Protein AF-A0A2G9RH86-F1 (afdb_monomer)

Solvent-accessible surface area (backbone atoms only — not comparable to full-atom values): 10027 Å² total; per-residue (Å²): 120,82,86,81,89,90,80,60,81,73,50,58,58,54,50,44,52,52,52,38,52,42,30,75,73,43,32,75,41,60,39,88,50,101,84,53,53,22,34,35,23,35,40,70,35,64,66,14,46,51,51,53,33,61,71,44,75,44,91,63,79,72,71,60,33,35,35,37,47,52,77,76,58,46,66,5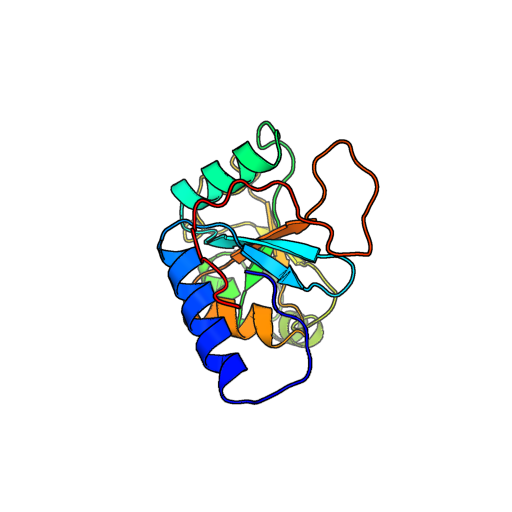5,34,26,56,78,91,65,61,68,67,60,50,59,76,50,38,66,27,97,54,69,49,78,36,43,52,35,91,68,39,41,68,78,56,38,70,88,53,65,65,36,36,42,28,29,59,81,40,70,68,64,23,51,39,15,50,76,60,72,44,43,28,29,41,46,70,58,64,50,91,83,59,83,86,71,96,58,94,69,74,73,88,67,87,69,91,66,94,73,83,81,82,129

Radius of gyration: 16.15 Å; Cα contacts (8 Å, |Δi|>4): 258; chains: 1; bounding box: 37×31×51 Å

Secondary structure (DSSP, 8-state):
----S-S-HHHHHHHHHHHHHHHHTT--EEE--SSS-EEEEETT-HHHHHHHHHHTT--S-SPPEEE-SSGGGHHHHEE--S-HHHHHHHTTTT--EEEEEPTTS-TTSSTT-SEEEEE--S-HHHHHHHHHHTSPEEEEES--TTS---SS----------------

Foldseek 3Di:
DDDDDDDDPVVLVVVLVVVLVCQVVLHKDWDDDPPAIKIKHFQQDPSNLVVVCVQQVHPLQDAWAWEALDPVCCVLWFDDPDDPVVVVVPPQDDDWDKTFTDPSTHCSRSVPDRIHTYHHHPDPSQNVSNVVNVGIMGIDHPDRPDDDGDPDPPDPPPPPPDDDDDDD

Nearest PDB structures (foldseek):
  6f89-assembly2_B  TM=9.133E-01  e=7.927E-12  Pyrococcus abyssi GE5
  3aje-assembly1_A  TM=9.058E-01  e=6.205E-12  Sulfurisphaera tokodaii str. 7
  6f89-assembly1_A  TM=9.097E-01  e=1.144E-11  Pyrococcus abyssi GE5
  1hru-assembly1_B  TM=8.809E-01  e=2.160E-10  Escherichia coli
  4g9i-assembly4_D  TM=8.591E-01  e=8.903E-07  Thermococcus kodakarensis KOD1

Structure (mmCIF, N/CA/C/O backbone):
data_AF-A0A2G9RH86-F1
#
_entry.id   AF-A0A2G9RH86-F1
#
loop_
_atom_site.group_PDB
_atom_site.id
_atom_site.type_symbol
_atom_site.label_atom_id
_atom_site.label_alt_id
_atom_site.label_comp_id
_atom_site.label_asym_id
_atom_site.label_entity_id
_atom_site.label_seq_id
_atom_site.pdbx_PDB_ins_code
_atom_site.Cartn_x
_atom_site.Cartn_y
_atom_site.Cartn_z
_atom_site.occupancy
_atom_site.B_iso_or_equiv
_atom_site.auth_seq_id
_atom_site.auth_comp_id
_atom_site.auth_asym_id
_atom_site.auth_atom_id
_atom_site.pdbx_PDB_model_num
ATOM 1 N N . MET A 1 1 ? -8.787 2.608 17.704 1.00 33.41 1 MET A N 1
ATOM 2 C CA . MET A 1 1 ? -9.754 1.496 17.809 1.00 33.41 1 MET A CA 1
ATOM 3 C C . MET A 1 1 ? -9.016 0.215 17.439 1.00 33.41 1 MET A C 1
ATOM 5 O O . MET A 1 1 ? -8.445 0.184 16.359 1.00 33.41 1 MET A O 1
ATOM 9 N N . ILE A 1 2 ? -8.901 -0.756 18.350 1.00 35.69 2 ILE A N 1
ATOM 10 C CA . ILE A 1 2 ? -8.235 -2.052 18.102 1.00 35.69 2 ILE A CA 1
ATOM 11 C C . ILE A 1 2 ? -9.310 -3.131 18.179 1.00 35.69 2 ILE A C 1
ATOM 13 O O . ILE A 1 2 ? -10.174 -3.072 19.049 1.00 35.69 2 ILE A O 1
ATOM 17 N N . LEU A 1 3 ? -9.281 -4.066 17.235 1.00 39.41 3 LEU A N 1
ATOM 18 C CA . LEU A 1 3 ? -10.368 -4.999 16.963 1.00 39.41 3 LEU A CA 1
ATOM 19 C C . LEU A 1 3 ? -9.800 -6.404 17.090 1.00 39.41 3 LEU A C 1
ATOM 21 O O . LEU A 1 3 ? -8.947 -6.806 16.300 1.00 39.41 3 LEU A O 1
ATOM 25 N N . THR A 1 4 ? -10.219 -7.117 18.127 1.00 33.84 4 THR A N 1
ATOM 26 C CA . THR A 1 4 ? -9.849 -8.512 18.359 1.00 33.84 4 THR A CA 1
ATOM 27 C C . THR A 1 4 ? -10.805 -9.444 17.606 1.00 33.84 4 THR A C 1
ATOM 29 O O . THR A 1 4 ? -11.964 -9.088 17.370 1.00 33.84 4 THR A O 1
ATOM 32 N N . PRO A 1 5 ? -10.345 -10.632 17.178 1.00 41.84 5 PRO A N 1
ATOM 33 C CA . PRO A 1 5 ? -11.170 -11.547 16.408 1.00 41.84 5 PRO A CA 1
ATOM 34 C C . PRO A 1 5 ? -12.099 -12.351 17.328 1.00 41.84 5 PRO A C 1
ATOM 36 O O . PRO A 1 5 ? -11.767 -12.621 18.479 1.00 41.84 5 PRO A O 1
ATOM 39 N N . PHE A 1 6 ? -13.221 -12.798 16.756 1.00 38.66 6 PHE A N 1
ATOM 40 C CA . PHE A 1 6 ? -14.189 -13.752 17.315 1.00 38.66 6 PHE A CA 1
ATOM 41 C C . PHE A 1 6 ? -15.280 -13.214 18.262 1.00 38.66 6 PHE A C 1
ATOM 43 O O . PHE A 1 6 ? -15.419 -13.689 19.383 1.00 38.66 6 PHE A O 1
ATOM 50 N N . SER A 1 7 ? -16.165 -12.328 17.778 1.00 32.91 7 SER A N 1
ATOM 51 C CA . SER A 1 7 ? -17.631 -12.523 17.910 1.00 32.91 7 SER A CA 1
ATOM 52 C C . SER A 1 7 ? -18.466 -11.522 17.082 1.00 32.91 7 SER A C 1
ATOM 54 O O . SER A 1 7 ? -18.256 -10.319 17.134 1.00 32.91 7 SER A O 1
ATOM 56 N N . TYR A 1 8 ? -19.472 -12.061 16.379 1.00 40.62 8 TYR A N 1
ATOM 57 C CA . TYR A 1 8 ? -20.659 -11.406 15.803 1.00 40.62 8 TYR A CA 1
ATOM 58 C C . TYR A 1 8 ? -20.510 -10.539 14.535 1.00 40.62 8 TYR A C 1
ATOM 60 O O . TYR A 1 8 ? -20.075 -9.395 14.535 1.00 40.62 8 TYR A O 1
ATOM 68 N N . VAL A 1 9 ? -21.021 -11.090 13.432 1.00 47.22 9 VAL A N 1
ATOM 69 C CA . VAL A 1 9 ? -21.022 -10.586 12.044 1.00 47.22 9 VAL A CA 1
ATOM 70 C C . VAL A 1 9 ? -21.630 -9.176 11.875 1.00 47.22 9 VAL A C 1
ATOM 72 O O . VAL A 1 9 ? -21.325 -8.494 10.898 1.00 47.22 9 VAL A O 1
ATOM 75 N N . ALA A 1 10 ? -22.431 -8.699 12.836 1.00 51.53 10 ALA A N 1
ATOM 76 C CA . ALA A 1 10 ? -22.921 -7.315 12.877 1.00 51.53 10 ALA A CA 1
ATOM 77 C C . ALA A 1 10 ? -21.796 -6.303 13.173 1.00 51.53 10 ALA A C 1
ATOM 79 O O . ALA A 1 10 ? -21.732 -5.254 12.535 1.00 51.53 10 ALA A O 1
ATOM 80 N N . GLY A 1 11 ? -20.861 -6.665 14.059 1.00 74.38 11 GLY A N 1
ATOM 81 C CA . GLY A 1 11 ? -19.733 -5.816 14.424 1.00 74.38 11 GLY A CA 1
ATOM 82 C C . GLY A 1 11 ? -18.739 -5.660 13.280 1.00 74.38 11 GLY A C 1
ATOM 83 O O . GLY A 1 11 ? -18.282 -4.558 13.027 1.00 74.38 11 GLY A O 1
ATOM 84 N N . TRP A 1 12 ? -18.434 -6.722 12.524 1.00 83.62 12 TRP A N 1
ATOM 85 C CA . TRP A 1 12 ? -17.396 -6.679 11.480 1.00 83.62 12 TRP A CA 1
ATOM 86 C C . TRP A 1 12 ? -17.594 -5.553 10.456 1.00 83.62 12 TRP A C 1
ATOM 88 O O . TRP A 1 12 ? -16.664 -4.809 10.141 1.00 83.62 12 TRP A O 1
ATOM 98 N N . LYS A 1 13 ? -18.822 -5.404 9.949 1.00 85.81 13 LYS A N 1
ATOM 99 C CA . LYS A 1 13 ? -19.144 -4.371 8.960 1.00 85.81 13 LYS A CA 1
ATOM 100 C C . LYS A 1 13 ? -19.109 -2.970 9.574 1.00 85.81 13 LYS A C 1
ATOM 102 O O . LYS A 1 13 ? -18.583 -2.049 8.959 1.00 85.81 13 LYS A O 1
ATOM 107 N N . GLU A 1 14 ? -19.643 -2.813 10.782 1.00 87.38 14 GLU A N 1
ATOM 108 C CA . GLU A 1 14 ? -19.605 -1.552 11.532 1.00 87.38 14 GLU A CA 1
ATOM 109 C C . GLU A 1 14 ? -18.167 -1.113 11.824 1.00 87.38 14 GLU A C 1
ATOM 111 O O . GLU A 1 14 ? -17.795 0.040 11.620 1.00 87.38 14 GLU A O 1
ATOM 116 N N . ILE A 1 15 ? -17.335 -2.070 12.209 1.00 87.69 15 ILE A N 1
ATOM 117 C CA . ILE A 1 15 ? -15.916 -1.919 12.472 1.00 87.69 15 ILE A CA 1
ATOM 118 C C . ILE A 1 15 ? -15.161 -1.463 11.214 1.00 87.69 15 ILE A C 1
ATOM 120 O O . ILE A 1 15 ? -14.363 -0.524 11.280 1.00 87.69 15 ILE A O 1
ATOM 124 N N . LEU A 1 16 ? -15.409 -2.104 10.068 1.00 90.69 16 LEU A N 1
ATOM 125 C CA . LEU A 1 16 ? -14.809 -1.712 8.792 1.00 90.69 16 LEU A CA 1
ATOM 126 C C . LEU A 1 16 ? -15.231 -0.303 8.387 1.00 90.69 16 LEU A C 1
ATOM 128 O O . LEU A 1 16 ? -14.376 0.509 8.052 1.00 90.69 16 LEU A O 1
ATOM 132 N N . ASN A 1 17 ? -16.525 0.004 8.477 1.00 90.06 17 ASN A N 1
ATOM 133 C CA . ASN A 1 17 ? -17.055 1.322 8.137 1.00 90.06 17 ASN A CA 1
ATOM 134 C C . ASN A 1 17 ? -16.495 2.416 9.051 1.00 90.06 17 ASN A C 1
ATOM 136 O O . ASN A 1 17 ? -16.117 3.483 8.577 1.00 90.06 17 ASN A O 1
ATOM 140 N N . THR A 1 18 ? -16.392 2.142 10.351 1.00 90.38 18 THR A N 1
ATOM 141 C CA . THR A 1 18 ? -15.817 3.078 11.324 1.00 90.38 18 THR A CA 1
ATOM 142 C C . THR A 1 18 ? -14.332 3.297 11.048 1.00 90.38 18 THR A C 1
ATOM 144 O O . THR A 1 18 ? -13.861 4.432 11.030 1.00 90.38 18 THR A O 1
ATOM 147 N N . SER A 1 19 ? -13.593 2.220 10.765 1.00 91.94 19 SER A N 1
ATOM 148 C CA . SER A 1 19 ? -12.170 2.284 10.410 1.00 91.94 19 SER A CA 1
ATOM 149 C C . SER A 1 19 ? -11.947 3.061 9.111 1.00 91.94 19 SER A C 1
ATOM 151 O O . SER A 1 19 ? -11.066 3.915 9.057 1.00 91.94 19 SER A O 1
ATOM 153 N N . ALA A 1 20 ? -12.771 2.817 8.089 1.00 93.25 20 ALA A N 1
ATOM 154 C CA . ALA A 1 20 ? -12.741 3.544 6.825 1.00 93.25 20 ALA A CA 1
ATOM 155 C C . ALA A 1 20 ? -13.060 5.031 7.025 1.00 93.25 20 ALA A C 1
ATOM 157 O O . ALA A 1 20 ? -12.341 5.880 6.509 1.00 93.25 20 ALA A O 1
ATOM 158 N N . GLY A 1 21 ? -14.069 5.358 7.839 1.00 91.38 21 GLY A N 1
ATOM 159 C CA . GLY A 1 21 ? -14.405 6.741 8.180 1.00 91.38 21 GLY A CA 1
ATOM 160 C C . GLY A 1 21 ? -13.252 7.475 8.872 1.00 91.38 21 GLY A C 1
ATOM 161 O O . GLY A 1 21 ? -12.928 8.599 8.496 1.00 91.38 21 GLY A O 1
ATOM 162 N N . LEU A 1 22 ? -12.573 6.826 9.825 1.00 91.12 22 LEU A N 1
ATOM 163 C CA . LEU A 1 22 ? -11.381 7.386 10.476 1.00 91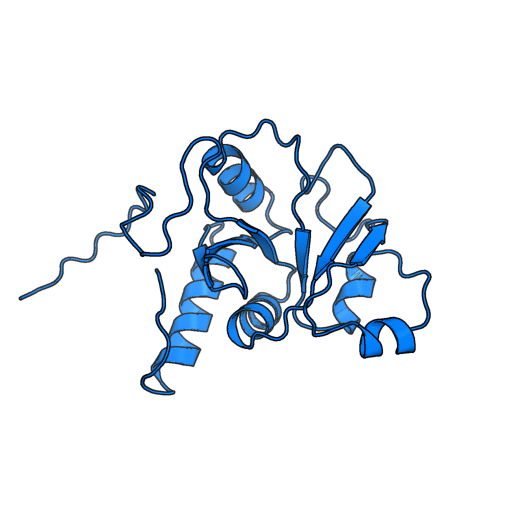.12 22 LEU A CA 1
ATOM 164 C C . LEU A 1 22 ? -10.238 7.619 9.480 1.00 91.12 22 LEU A C 1
ATOM 166 O O . LEU A 1 22 ? -9.589 8.661 9.521 1.00 91.12 22 LEU A O 1
ATOM 170 N N . LEU A 1 23 ? -10.003 6.668 8.574 1.00 91.88 23 LEU A N 1
ATOM 171 C CA . LEU A 1 23 ? -9.000 6.788 7.516 1.00 91.88 23 LEU A CA 1
ATOM 172 C C . LEU A 1 23 ? -9.309 7.951 6.561 1.00 91.88 23 LEU A C 1
ATOM 174 O O . LEU A 1 23 ? -8.431 8.764 6.280 1.00 91.88 23 LEU A O 1
ATOM 178 N N . GLN A 1 24 ? -10.562 8.076 6.118 1.00 91.62 24 GLN A N 1
ATOM 179 C CA . GLN A 1 24 ? -11.030 9.151 5.235 1.00 91.62 24 GLN A CA 1
ATOM 180 C C . GLN A 1 24 ? -10.931 10.540 5.878 1.00 91.62 24 GLN A C 1
ATOM 182 O O . GLN A 1 24 ? -10.714 11.528 5.182 1.00 91.62 24 GLN A O 1
ATOM 187 N N . GLN A 1 25 ? -11.018 10.624 7.206 1.00 90.19 25 GLN A N 1
ATOM 188 C CA . GLN A 1 25 ? -10.797 11.859 7.965 1.00 90.19 25 GLN A CA 1
ATOM 189 C C . GLN A 1 25 ? -9.308 12.204 8.160 1.00 90.19 25 GLN A C 1
ATOM 191 O O . GLN A 1 25 ? -8.979 13.163 8.857 1.00 90.19 25 GLN A O 1
ATOM 196 N N . GLY A 1 26 ? -8.388 11.444 7.560 1.00 87.19 26 GLY A N 1
ATOM 197 C CA . GLY A 1 26 ? -6.945 11.651 7.696 1.00 87.19 26 GLY A CA 1
ATOM 198 C C . GLY A 1 26 ? -6.320 10.959 8.914 1.00 87.19 26 GLY A C 1
ATOM 199 O O . GLY A 1 26 ? -5.182 11.257 9.295 1.00 87.19 26 GLY A O 1
ATOM 200 N N . GLY A 1 27 ? -7.078 10.075 9.565 1.00 88.19 27 GLY A N 1
ATOM 201 C CA . GLY A 1 27 ? -6.658 9.340 10.746 1.00 88.19 27 GLY A CA 1
ATOM 202 C C . GLY A 1 27 ? -5.670 8.213 10.445 1.00 88.19 27 GLY A C 1
ATOM 203 O O . GLY A 1 27 ? -5.481 7.774 9.310 1.00 88.19 27 GLY A O 1
ATOM 204 N N . VAL A 1 28 ? -5.051 7.717 11.513 1.00 87.88 28 VAL A N 1
ATOM 205 C CA . VAL A 1 28 ? -4.171 6.545 11.495 1.00 87.88 28 VAL A CA 1
ATOM 206 C C . VAL A 1 28 ? -4.789 5.490 12.398 1.00 87.88 28 VAL A C 1
ATOM 208 O O . VAL A 1 28 ? -5.148 5.780 13.541 1.00 87.88 28 VAL A O 1
ATOM 211 N N . ILE A 1 29 ? -4.906 4.264 11.900 1.00 87.81 29 ILE A N 1
ATOM 212 C CA . ILE A 1 29 ? -5.481 3.147 12.654 1.00 87.81 29 ILE A CA 1
ATOM 213 C C . ILE A 1 29 ? -4.433 2.062 12.894 1.00 87.81 29 ILE A C 1
ATOM 215 O O . ILE A 1 29 ? -3.498 1.897 12.111 1.00 87.81 29 ILE A O 1
ATOM 219 N N . GLY A 1 30 ? -4.598 1.301 13.975 1.00 86.25 30 GLY A N 1
ATOM 220 C CA . GLY A 1 30 ? -3.868 0.052 14.172 1.00 86.25 30 GLY A CA 1
ATOM 221 C C . GLY A 1 30 ? -4.567 -1.077 13.421 1.00 86.25 30 GLY A C 1
ATOM 222 O O . GLY A 1 30 ? -5.788 -1.194 13.505 1.00 86.25 30 GLY A O 1
ATOM 223 N N . VAL A 1 31 ? -3.810 -1.903 12.704 1.00 81.75 31 VAL A N 1
ATOM 224 C CA . VAL A 1 31 ? -4.345 -3.048 11.955 1.00 81.75 31 VAL A CA 1
ATOM 225 C C . VAL A 1 31 ? -3.625 -4.337 12.347 1.00 81.75 31 VAL A C 1
ATOM 227 O O . VAL A 1 31 ? -2.406 -4.313 12.552 1.00 81.75 31 VAL A O 1
ATOM 230 N N . PRO A 1 32 ? -4.343 -5.467 12.456 1.00 72.69 32 PRO A N 1
ATOM 231 C CA . PRO A 1 32 ? -3.692 -6.762 12.590 1.00 72.69 32 PRO A CA 1
ATOM 232 C C .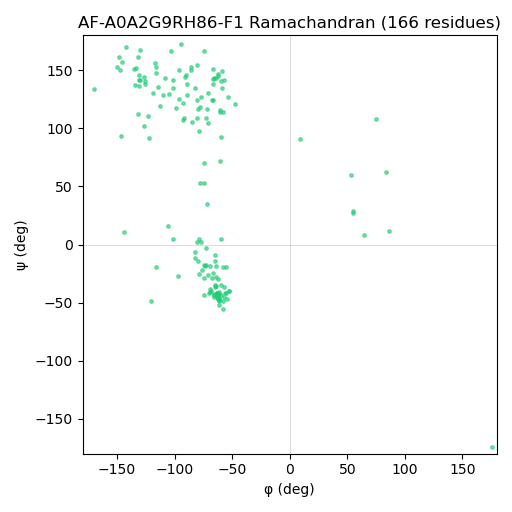 PRO A 1 32 ? -2.937 -7.081 11.292 1.00 72.69 32 PRO A C 1
ATOM 234 O O . PRO A 1 32 ? -3.452 -6.843 10.200 1.00 72.69 32 PRO A O 1
ATOM 237 N N . THR A 1 33 ? -1.721 -7.615 11.400 1.00 65.38 33 THR A N 1
ATOM 238 C CA . THR A 1 33 ? -1.011 -8.217 10.260 1.00 65.38 33 THR A CA 1
ATOM 239 C C . THR A 1 33 ? -0.491 -9.596 10.647 1.00 65.38 33 THR A C 1
ATOM 241 O O . THR A 1 33 ? -0.470 -9.932 11.829 1.00 65.38 33 THR A O 1
ATOM 244 N N . ASP A 1 34 ? -0.057 -10.376 9.657 1.00 61.00 34 ASP A N 1
ATOM 245 C CA . ASP A 1 34 ? 0.372 -11.772 9.821 1.00 61.00 34 ASP A CA 1
ATOM 246 C C . ASP A 1 34 ? 1.524 -11.969 10.830 1.00 61.00 34 ASP A C 1
ATOM 248 O O . ASP A 1 34 ? 1.744 -13.085 11.292 1.00 61.00 34 ASP A O 1
ATOM 252 N N . THR A 1 35 ? 2.283 -10.915 11.165 1.00 56.88 35 THR A N 1
ATOM 253 C CA . THR A 1 35 ? 3.466 -11.009 12.042 1.00 56.88 35 THR A CA 1
ATOM 254 C C . THR A 1 35 ? 3.374 -10.151 13.300 1.00 56.88 35 THR A C 1
ATOM 256 O O . THR A 1 35 ? 3.646 -10.635 14.394 1.00 56.88 35 THR A O 1
ATOM 259 N N . ILE A 1 36 ? 3.004 -8.879 13.166 1.00 68.50 36 ILE A N 1
ATOM 260 C CA . ILE A 1 36 ? 2.872 -7.917 14.269 1.00 68.50 36 ILE A CA 1
ATOM 261 C C . ILE A 1 36 ? 1.772 -6.912 13.950 1.00 68.50 36 ILE A C 1
ATOM 263 O O . ILE A 1 36 ? 1.416 -6.716 12.790 1.00 68.50 36 ILE A O 1
ATOM 267 N N . TYR A 1 37 ? 1.245 -6.216 14.954 1.00 70.50 37 TYR A N 1
ATOM 268 C CA . TYR A 1 37 ? 0.354 -5.096 14.666 1.00 70.50 37 TYR A CA 1
ATOM 269 C C . TYR A 1 37 ? 1.075 -4.049 13.811 1.00 70.50 37 TYR A C 1
ATOM 271 O O . TYR A 1 37 ? 2.233 -3.690 14.049 1.00 70.50 37 TYR A O 1
ATOM 279 N N . GLY A 1 38 ? 0.376 -3.582 12.785 1.00 80.44 38 GLY A N 1
ATOM 280 C CA . GLY A 1 38 ? 0.783 -2.471 11.945 1.00 80.44 38 GLY A CA 1
ATOM 281 C C . GLY A 1 38 ? 0.004 -1.213 12.299 1.00 80.44 38 GLY A C 1
ATOM 282 O O . GLY A 1 38 ? -1.024 -1.265 12.972 1.00 80.44 38 GLY A O 1
ATOM 283 N N . ILE A 1 39 ? 0.479 -0.079 11.805 1.00 87.06 39 ILE A N 1
ATOM 284 C CA . ILE A 1 39 ? -0.346 1.113 11.639 1.00 87.06 39 ILE A CA 1
ATOM 285 C C . ILE A 1 39 ? -0.594 1.334 10.151 1.00 87.06 39 ILE A C 1
ATOM 287 O O . ILE A 1 39 ? 0.292 1.082 9.327 1.00 87.06 39 ILE A O 1
ATOM 291 N N . ALA A 1 40 ? -1.797 1.795 9.828 1.00 90.69 40 ALA A N 1
ATOM 292 C CA . ALA A 1 40 ? -2.229 2.065 8.470 1.00 90.69 40 ALA A CA 1
ATOM 293 C C . ALA A 1 40 ? -2.874 3.448 8.354 1.00 90.69 40 ALA A C 1
ATOM 295 O O . ALA A 1 40 ? -3.551 3.913 9.276 1.00 90.69 40 ALA A O 1
ATOM 296 N N . CYS A 1 41 ? -2.668 4.087 7.208 1.00 93.31 41 CYS A N 1
ATOM 297 C CA . CYS A 1 41 ? -3.350 5.314 6.809 1.00 93.31 41 CYS A CA 1
ATOM 298 C C . CYS A 1 41 ? -3.648 5.289 5.300 1.00 93.31 41 CYS A C 1
ATOM 300 O O . CYS A 1 41 ? -3.136 4.421 4.591 1.00 93.31 41 CYS A O 1
ATOM 302 N N . LEU A 1 42 ? -4.449 6.228 4.786 1.00 95.50 42 LEU A N 1
ATOM 303 C CA . LEU A 1 42 ? -4.637 6.354 3.335 1.00 95.50 42 LEU A CA 1
ATOM 304 C C . LEU A 1 42 ? -3.334 6.817 2.683 1.00 95.50 42 LEU A C 1
ATOM 306 O O . LEU A 1 42 ? -2.796 7.861 3.052 1.00 95.50 42 LEU A O 1
ATOM 310 N N . ALA A 1 43 ? -2.835 6.057 1.708 1.00 95.19 43 ALA A N 1
ATOM 311 C CA . ALA A 1 43 ? -1.599 6.392 1.003 1.00 95.19 43 ALA A CA 1
ATOM 312 C C . ALA A 1 43 ? -1.767 7.609 0.081 1.00 95.19 43 ALA A C 1
ATOM 314 O O . ALA A 1 43 ? -0.805 8.334 -0.164 1.00 95.19 43 ALA A O 1
ATOM 315 N N . GLN A 1 44 ? -2.987 7.865 -0.398 1.00 95.62 44 GLN A N 1
ATOM 316 C CA . GLN A 1 44 ? -3.276 9.013 -1.258 1.00 95.62 44 GLN A CA 1
ATOM 317 C C . GLN A 1 44 ? -3.440 10.325 -0.479 1.00 95.62 44 GLN A C 1
ATOM 319 O O . GLN A 1 44 ? -3.350 11.400 -1.064 1.00 95.62 44 GLN A O 1
ATOM 324 N N . SER A 1 45 ? -3.599 10.272 0.846 1.00 94.12 45 SER A N 1
ATOM 325 C CA . SER A 1 45 ? -3.799 11.453 1.688 1.00 94.12 45 SER A CA 1
ATOM 326 C C . SER A 1 45 ? -2.473 11.987 2.234 1.00 94.12 45 SER A C 1
ATOM 328 O O . SER A 1 45 ? -1.901 11.426 3.168 1.00 94.12 45 SER A O 1
ATOM 330 N N . SER A 1 46 ? -2.015 13.125 1.710 1.00 91.56 46 SER A N 1
ATOM 331 C CA . SER A 1 46 ? -0.827 13.844 2.203 1.00 91.56 46 SER A CA 1
ATOM 332 C C . SER A 1 46 ? -0.885 14.134 3.710 1.00 91.56 46 SER A C 1
ATOM 334 O O . SER A 1 46 ? 0.089 13.936 4.438 1.00 91.56 46 SER A O 1
ATOM 336 N N . GLN A 1 47 ? -2.065 14.510 4.218 1.00 90.88 47 GLN A N 1
ATOM 337 C CA . GLN A 1 47 ? -2.275 14.729 5.652 1.00 90.88 47 GLN A CA 1
ATOM 338 C C . GLN A 1 47 ? -2.040 13.449 6.466 1.00 90.88 47 GLN A C 1
ATOM 340 O O . GLN A 1 47 ? -1.343 13.471 7.481 1.00 90.88 47 GLN A O 1
ATOM 345 N N . SER A 1 48 ? -2.593 12.324 6.007 1.00 88.94 48 SER A N 1
ATOM 346 C CA . SER A 1 48 ? -2.425 11.017 6.652 1.00 88.94 48 SER A CA 1
ATOM 347 C C . SER A 1 48 ? -0.965 10.565 6.652 1.00 88.94 48 SER A C 1
ATOM 349 O O . SER A 1 48 ? -0.453 10.068 7.657 1.00 88.94 48 SER A O 1
ATOM 351 N N . MET A 1 49 ? -0.279 10.789 5.532 1.00 88.38 49 MET A N 1
ATOM 352 C CA . MET A 1 49 ? 1.135 10.477 5.367 1.00 88.38 49 MET A CA 1
ATOM 353 C C . MET A 1 49 ? 2.008 11.283 6.328 1.00 88.38 49 MET A C 1
ATOM 355 O O . MET A 1 49 ? 2.849 10.708 7.023 1.00 88.38 49 MET A O 1
ATOM 359 N N . SER A 1 50 ? 1.757 12.590 6.438 1.00 86.38 50 SER A N 1
ATOM 360 C CA . SER A 1 50 ? 2.419 13.452 7.422 1.00 86.38 50 SER A CA 1
ATOM 361 C C . SER A 1 50 ? 2.197 12.938 8.847 1.00 86.38 50 SER A C 1
ATOM 363 O O . SER A 1 50 ? 3.156 12.782 9.605 1.00 86.38 50 SER A O 1
ATOM 365 N N . ASN A 1 51 ? 0.960 12.560 9.192 1.00 84.94 51 ASN A N 1
ATOM 366 C CA . ASN A 1 51 ? 0.633 11.984 10.498 1.00 84.94 51 ASN A CA 1
ATOM 367 C C . ASN A 1 51 ? 1.449 10.708 10.780 1.00 84.94 51 ASN A C 1
ATOM 369 O O . ASN A 1 51 ? 2.070 10.611 11.838 1.00 84.94 51 ASN A O 1
ATOM 373 N N . ILE A 1 52 ? 1.520 9.752 9.843 1.00 83.88 52 ILE A N 1
ATOM 374 C CA . ILE A 1 52 ? 2.329 8.532 10.016 1.00 83.88 52 ILE A CA 1
ATOM 375 C C . ILE A 1 52 ? 3.826 8.841 10.160 1.00 83.88 52 ILE A C 1
ATOM 377 O O . ILE A 1 52 ? 4.486 8.250 11.023 1.00 83.88 52 ILE A O 1
ATOM 381 N N . TYR A 1 53 ? 4.384 9.737 9.340 1.00 83.44 53 TYR A N 1
ATOM 382 C CA . TYR A 1 53 ? 5.811 10.065 9.404 1.00 83.44 53 TYR A CA 1
ATOM 383 C C . TYR A 1 53 ? 6.179 10.753 10.724 1.00 83.44 53 TYR A C 1
ATOM 385 O O . TYR A 1 53 ? 7.162 10.355 11.360 1.00 83.44 53 TYR A O 1
ATOM 393 N N . ASN A 1 54 ? 5.338 11.686 11.183 1.00 82.12 54 ASN A N 1
ATOM 394 C CA . ASN A 1 54 ? 5.479 12.355 12.476 1.00 82.12 54 ASN A CA 1
ATOM 395 C C . ASN A 1 54 ? 5.388 11.354 13.635 1.00 82.12 54 ASN A C 1
ATOM 397 O O . ASN A 1 54 ? 6.260 11.335 14.503 1.00 82.12 54 ASN A O 1
ATOM 401 N N . LEU A 1 55 ? 4.388 10.462 13.617 1.00 76.38 55 LEU A N 1
ATOM 402 C CA . LEU A 1 55 ? 4.209 9.421 14.638 1.00 76.38 55 LEU A CA 1
ATOM 403 C C . LEU A 1 55 ? 5.408 8.476 14.740 1.00 76.38 55 LEU A C 1
ATOM 405 O O . LEU A 1 55 ? 5.737 7.997 15.824 1.00 76.38 55 LEU A O 1
ATOM 409 N N . LYS A 1 56 ? 6.071 8.182 13.618 1.00 70.81 56 LYS A N 1
ATOM 410 C CA . LYS A 1 56 ? 7.242 7.301 13.603 1.00 70.81 56 LYS A CA 1
ATOM 411 C C . LYS A 1 56 ? 8.545 7.990 13.987 1.00 70.81 56 LYS A C 1
ATOM 413 O O . LYS A 1 56 ? 9.552 7.287 14.092 1.00 70.81 56 LYS A O 1
ATOM 418 N N . GLY A 1 57 ? 8.550 9.313 14.171 1.00 64.12 57 GLY A N 1
ATOM 419 C CA . GLY A 1 57 ? 9.774 10.083 14.400 1.00 64.12 57 GLY A CA 1
ATOM 420 C C . GLY A 1 57 ? 10.814 9.852 13.298 1.00 64.12 57 GLY A C 1
ATOM 421 O O . GLY A 1 57 ? 12.015 9.847 13.561 1.00 64.12 57 GLY A O 1
ATOM 422 N N . ARG A 1 58 ? 10.362 9.547 12.075 1.00 62.75 58 ARG A N 1
ATOM 423 C CA . ARG A 1 58 ? 11.229 9.255 10.930 1.00 62.75 58 ARG A CA 1
ATOM 424 C C . ARG A 1 58 ? 11.282 10.492 10.048 1.00 62.75 58 ARG A C 1
ATOM 426 O O . ARG A 1 58 ? 10.239 10.996 9.655 1.00 62.75 58 ARG A O 1
ATOM 433 N N . ASN A 1 59 ? 12.475 10.873 9.602 1.00 57.72 59 ASN A N 1
ATOM 434 C CA . ASN A 1 59 ? 12.665 11.879 8.545 1.00 57.72 59 ASN A CA 1
ATOM 435 C C . ASN A 1 59 ? 12.255 11.354 7.146 1.00 57.72 59 ASN A C 1
ATOM 437 O O . ASN A 1 59 ? 12.937 11.616 6.163 1.00 57.72 59 ASN A O 1
ATOM 441 N N . GLY A 1 60 ? 11.215 10.517 7.042 1.00 58.62 60 GLY A N 1
ATOM 442 C CA . GLY A 1 60 ? 10.748 9.946 5.769 1.00 58.62 60 GLY A CA 1
ATOM 443 C C . GLY A 1 60 ? 11.735 9.008 5.051 1.00 58.62 60 GLY A C 1
ATOM 444 O O . GLY A 1 60 ? 11.474 8.600 3.925 1.00 58.62 60 GLY A O 1
ATOM 445 N N . THR A 1 61 ? 12.863 8.639 5.670 1.00 62.12 61 THR A N 1
ATOM 446 C CA . THR A 1 61 ? 13.971 7.946 4.981 1.00 62.12 61 THR A CA 1
ATOM 447 C C . THR A 1 61 ? 13.728 6.467 4.693 1.00 62.12 61 THR A C 1
ATOM 449 O O . THR A 1 61 ? 14.368 5.912 3.804 1.00 62.12 61 THR A O 1
ATOM 452 N N . LYS A 1 62 ? 12.824 5.804 5.426 1.00 76.94 62 LYS A N 1
ATOM 453 C CA . LYS A 1 62 ? 12.456 4.404 5.163 1.00 76.94 62 LYS A CA 1
ATOM 454 C C . LYS A 1 62 ? 11.149 4.353 4.369 1.00 76.94 62 LYS A C 1
ATOM 456 O O . LYS A 1 62 ? 10.133 4.778 4.927 1.00 76.94 62 LYS A O 1
ATOM 461 N N . PRO A 1 63 ? 11.159 3.809 3.138 1.00 85.81 63 PRO A N 1
ATOM 462 C CA . PRO A 1 63 ? 9.952 3.656 2.342 1.00 85.81 63 PRO A CA 1
ATOM 463 C C . PRO A 1 63 ? 8.877 2.837 3.068 1.00 85.81 63 PRO A C 1
ATOM 465 O O . PRO A 1 63 ? 9.181 1.857 3.751 1.00 85.81 63 PRO A O 1
ATOM 468 N N . LEU A 1 64 ? 7.621 3.245 2.913 1.00 90.12 64 LEU A N 1
ATOM 469 C CA . LEU A 1 64 ? 6.435 2.496 3.306 1.00 90.12 64 LEU A CA 1
ATOM 470 C C . LEU A 1 64 ? 5.973 1.612 2.147 1.00 90.12 64 LEU A C 1
ATOM 472 O O . LEU A 1 64 ? 6.074 2.002 0.982 1.00 90.12 64 LEU A O 1
ATOM 476 N N . ALA A 1 65 ? 5.439 0.439 2.473 1.00 92.56 65 ALA A N 1
ATOM 477 C CA . ALA A 1 65 ? 4.720 -0.379 1.507 1.00 92.56 65 ALA A CA 1
ATOM 478 C C . ALA A 1 65 ? 3.250 0.056 1.448 1.00 92.56 65 ALA A C 1
ATOM 480 O O . ALA A 1 65 ? 2.701 0.548 2.439 1.00 92.56 65 ALA A O 1
ATOM 481 N N . ILE A 1 66 ? 2.615 -0.162 0.300 1.00 95.31 66 ILE A N 1
ATOM 482 C CA . ILE A 1 66 ? 1.174 -0.008 0.128 1.00 95.31 66 ILE A CA 1
ATOM 483 C C . ILE A 1 66 ? 0.485 -1.367 0.153 1.00 95.31 66 ILE A C 1
ATOM 485 O O . ILE A 1 66 ? 0.996 -2.355 -0.377 1.00 95.31 66 ILE A O 1
ATOM 489 N N . CYS A 1 67 ? -0.687 -1.400 0.771 1.00 94.56 67 CYS A N 1
ATOM 490 C CA . CYS A 1 67 ? -1.617 -2.511 0.733 1.00 94.56 67 CYS A CA 1
ATOM 491 C C . CYS A 1 67 ? -2.776 -2.162 -0.196 1.00 94.56 67 CYS A C 1
ATOM 493 O O . CYS A 1 67 ? -3.383 -1.099 -0.055 1.00 94.56 67 CYS A O 1
ATOM 495 N N . ILE A 1 68 ? -3.072 -3.061 -1.128 1.00 94.88 68 ILE A N 1
ATOM 496 C CA . ILE A 1 68 ? -4.141 -2.907 -2.118 1.00 94.88 68 ILE A CA 1
ATOM 497 C C . ILE A 1 68 ? -5.190 -4.005 -1.889 1.00 94.88 68 ILE A C 1
ATOM 499 O O . ILE A 1 68 ? -4.861 -5.093 -1.413 1.00 94.88 68 ILE A O 1
ATOM 503 N N . GLY A 1 69 ? -6.459 -3.697 -2.162 1.00 92.69 69 GLY A N 1
ATOM 504 C CA . GLY A 1 69 ? -7.576 -4.628 -1.986 1.00 92.69 69 GLY A CA 1
ATOM 505 C C . GLY A 1 69 ? -7.643 -5.720 -3.055 1.00 92.69 69 GLY A C 1
ATOM 506 O O . GLY A 1 69 ? -7.818 -6.898 -2.720 1.00 92.69 69 GLY A O 1
ATOM 507 N N . ASP A 1 70 ? -7.443 -5.315 -4.312 1.00 93.25 70 ASP A N 1
ATOM 508 C CA . ASP A 1 70 ? -7.569 -6.145 -5.512 1.00 93.25 70 ASP A CA 1
ATOM 509 C C . ASP A 1 70 ? -6.379 -5.961 -6.468 1.00 93.25 70 ASP A C 1
ATOM 511 O O . ASP A 1 70 ? -5.731 -4.914 -6.504 1.00 93.25 70 ASP A O 1
ATOM 515 N N . ILE A 1 71 ? -6.061 -6.998 -7.245 1.00 94.62 71 ILE A N 1
ATOM 516 C CA . ILE A 1 71 ? -4.886 -7.016 -8.138 1.00 94.62 71 ILE A CA 1
ATOM 517 C C . ILE A 1 71 ? -5.026 -5.963 -9.240 1.00 94.62 71 ILE A C 1
ATOM 519 O O . ILE A 1 71 ? -4.052 -5.331 -9.642 1.00 94.62 71 ILE A O 1
ATOM 523 N N . GLU A 1 72 ? -6.249 -5.741 -9.701 1.00 94.56 72 GLU A N 1
ATOM 524 C CA . GLU A 1 72 ? -6.596 -4.814 -10.769 1.00 94.56 72 GLU A CA 1
ATOM 525 C C . GLU A 1 72 ? -6.249 -3.360 -10.400 1.00 94.56 72 GLU A C 1
ATOM 527 O O . GLU A 1 72 ? -5.882 -2.564 -11.266 1.00 94.56 72 GLU A O 1
ATOM 532 N N . ASP A 1 73 ? -6.279 -3.020 -9.110 1.00 94.69 73 ASP A N 1
ATOM 533 C CA . ASP A 1 73 ? -5.924 -1.688 -8.623 1.00 94.69 73 ASP A CA 1
ATOM 534 C C . ASP A 1 73 ? -4.409 -1.429 -8.658 1.00 94.69 73 ASP A C 1
ATOM 536 O O . ASP A 1 73 ? -3.996 -0.268 -8.684 1.00 94.69 73 ASP A O 1
ATOM 540 N N . ILE A 1 74 ? -3.560 -2.466 -8.734 1.00 96.19 74 ILE A N 1
ATOM 541 C CA . ILE A 1 74 ? -2.097 -2.305 -8.855 1.00 96.19 74 ILE A CA 1
ATOM 542 C C . ILE A 1 74 ? -1.756 -1.437 -10.072 1.00 96.19 74 ILE A C 1
ATOM 544 O O . ILE A 1 74 ? -0.920 -0.537 -9.972 1.00 96.19 74 ILE A O 1
ATOM 548 N N . TYR A 1 75 ? -2.444 -1.653 -11.196 1.00 96.50 75 TYR A N 1
ATOM 549 C CA . TYR A 1 75 ? -2.214 -0.941 -12.457 1.00 96.50 75 TYR A CA 1
ATOM 550 C C . TYR A 1 75 ? -2.513 0.563 -12.377 1.00 96.50 75 TYR A C 1
ATOM 552 O O . TYR A 1 75 ? -2.038 1.325 -13.216 1.00 96.50 75 TYR A O 1
ATOM 560 N N . ARG A 1 76 ? -3.278 1.014 -11.371 1.00 96.44 76 ARG A N 1
ATOM 561 C CA . ARG A 1 76 ? -3.533 2.445 -11.131 1.00 96.44 76 ARG A CA 1
ATOM 562 C C . ARG A 1 76 ? -2.367 3.143 -10.443 1.00 96.44 76 ARG A C 1
ATOM 564 O O . ARG A 1 76 ? -2.238 4.357 -10.555 1.00 96.44 76 ARG A O 1
ATOM 571 N N . TYR A 1 77 ? -1.558 2.390 -9.699 1.00 97.25 77 TYR A N 1
ATOM 572 C CA . TYR A 1 77 ? -0.532 2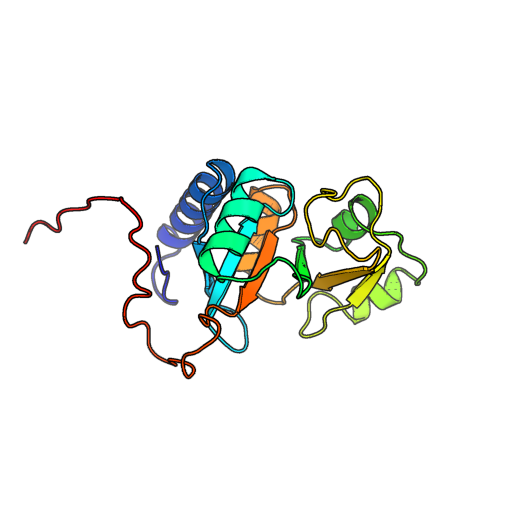.938 -8.814 1.00 97.25 77 TYR A CA 1
ATOM 573 C C . TYR A 1 77 ? 0.886 2.556 -9.219 1.00 97.25 77 TYR A C 1
ATOM 575 O O . TYR A 1 77 ? 1.815 3.257 -8.822 1.00 97.25 77 TYR A O 1
ATOM 583 N N . CYS A 1 78 ? 1.072 1.508 -10.021 1.00 97.44 78 CYS A N 1
ATOM 584 C CA . CYS A 1 78 ? 2.381 0.982 -10.399 1.00 97.44 78 CYS A CA 1
ATOM 585 C C . CYS A 1 78 ? 2.471 0.665 -11.893 1.00 97.44 78 CYS A C 1
ATOM 587 O O . CYS A 1 78 ? 1.491 0.273 -12.527 1.00 97.44 78 CYS A O 1
ATOM 589 N N . HIS A 1 79 ? 3.682 0.762 -12.436 1.00 97.31 79 HIS A N 1
ATOM 590 C CA . HIS A 1 79 ? 4.014 0.224 -13.748 1.00 97.31 79 HIS A CA 1
ATOM 591 C C . HIS A 1 79 ? 4.275 -1.282 -13.631 1.00 97.31 79 HIS A C 1
ATOM 593 O O . HIS A 1 79 ? 5.275 -1.723 -13.061 1.00 97.31 79 HIS A O 1
ATOM 599 N N . VAL A 1 80 ? 3.345 -2.080 -14.156 1.00 96.00 80 VAL A N 1
ATOM 600 C CA . VAL A 1 80 ? 3.410 -3.544 -14.119 1.00 96.00 80 VAL A CA 1
ATOM 601 C C . VAL A 1 80 ? 4.092 -4.060 -15.385 1.00 96.00 80 VAL A C 1
ATOM 603 O O . VAL A 1 80 ? 3.504 -4.045 -16.462 1.00 96.00 80 VAL A O 1
ATOM 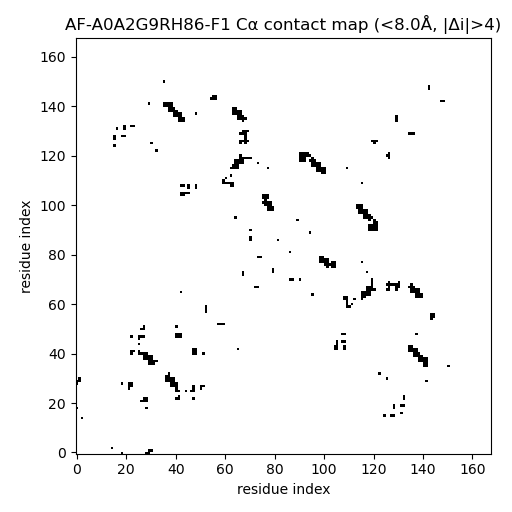606 N N . ASN A 1 81 ? 5.319 -4.563 -15.235 1.00 93.31 81 ASN A N 1
ATOM 607 C CA . ASN A 1 81 ? 6.127 -5.120 -16.332 1.00 93.31 81 ASN A CA 1
ATOM 608 C C . ASN A 1 81 ? 6.213 -6.659 -16.299 1.00 93.31 81 ASN A C 1
ATOM 610 O O . ASN A 1 81 ? 7.092 -7.252 -16.922 1.00 93.31 81 ASN A O 1
ATOM 614 N N . VAL A 1 82 ? 5.329 -7.312 -15.541 1.00 94.00 82 VAL A N 1
ATOM 615 C CA . VAL A 1 82 ? 5.275 -8.773 -15.385 1.00 94.00 82 VAL A CA 1
ATOM 616 C C . VAL A 1 82 ? 3.950 -9.332 -15.912 1.00 94.00 82 VAL A C 1
ATOM 618 O O . VAL A 1 82 ? 2.959 -8.600 -15.947 1.00 94.00 82 VAL A O 1
ATOM 621 N N . PRO A 1 83 ? 3.895 -10.619 -16.303 1.00 95.25 83 PRO A N 1
ATOM 622 C CA . PRO A 1 83 ? 2.643 -11.251 -16.703 1.00 95.25 83 PRO A CA 1
ATOM 623 C C . PRO A 1 83 ? 1.607 -11.218 -15.574 1.00 95.25 83 PRO A C 1
ATOM 625 O O . PRO A 1 83 ? 1.936 -11.488 -14.420 1.00 95.25 83 PRO A O 1
ATOM 628 N N . GLU A 1 84 ? 0.343 -10.973 -15.915 1.00 94.25 84 GLU A N 1
ATOM 629 C CA . GLU A 1 84 ? -0.762 -10.955 -14.947 1.00 94.25 84 GLU A CA 1
ATOM 630 C C . GLU A 1 84 ? -0.883 -12.278 -14.175 1.00 94.25 84 GLU A C 1
ATOM 632 O O . GLU A 1 84 ? -1.131 -12.272 -12.972 1.00 94.25 84 GLU A O 1
ATOM 637 N N . GLN A 1 85 ? -0.620 -13.410 -14.837 1.00 95.69 85 GLN A N 1
ATOM 638 C CA . GLN A 1 85 ? -0.612 -14.723 -14.190 1.00 95.69 85 GLN A CA 1
ATOM 639 C C . GLN A 1 85 ? 0.367 -14.772 -13.011 1.00 95.69 85 GLN A C 1
ATOM 641 O O . GLN A 1 85 ? 0.008 -15.260 -11.947 1.00 95.69 85 GLN A O 1
ATOM 646 N N . LEU A 1 86 ? 1.561 -14.187 -13.157 1.00 94.56 86 LEU A N 1
ATOM 647 C CA . LEU A 1 86 ? 2.548 -14.152 -12.078 1.00 94.56 86 LEU A CA 1
ATOM 648 C C . LEU A 1 86 ? 2.051 -13.320 -10.890 1.00 94.56 86 LEU A C 1
ATOM 650 O O . LEU A 1 86 ? 2.310 -13.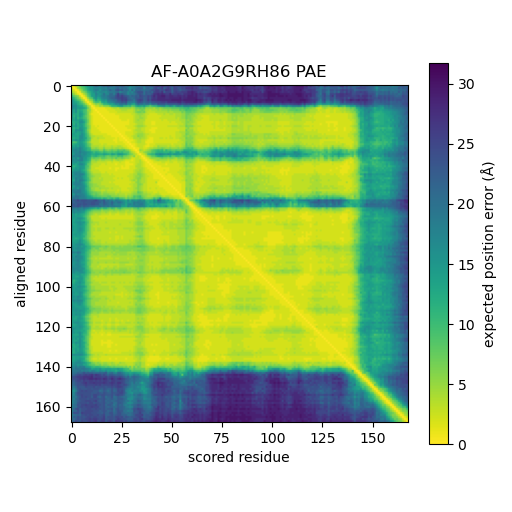675 -9.744 1.00 94.56 86 LEU A O 1
ATOM 654 N N . LEU A 1 87 ? 1.324 -12.226 -11.144 1.00 95.31 87 LEU A N 1
ATOM 655 C CA . LEU A 1 87 ? 0.699 -11.459 -10.067 1.00 95.31 87 LEU A CA 1
ATOM 656 C C . LEU A 1 87 ? -0.345 -12.297 -9.331 1.00 95.31 87 LEU A C 1
ATOM 658 O O . LEU A 1 87 ? -0.337 -12.299 -8.107 1.00 95.31 87 LEU A O 1
ATOM 662 N N . ARG A 1 88 ? -1.204 -13.021 -10.058 1.00 94.81 88 ARG A N 1
ATOM 663 C CA . ARG A 1 88 ? -2.255 -13.880 -9.482 1.00 94.81 88 ARG A CA 1
ATOM 664 C C . ARG A 1 88 ? -1.701 -15.099 -8.741 1.00 94.81 88 ARG A C 1
ATOM 666 O O . ARG A 1 88 ? -2.321 -15.554 -7.789 1.00 94.81 88 ARG A O 1
ATOM 673 N N . ASP A 1 89 ? -0.537 -15.599 -9.146 1.00 94.88 89 ASP A N 1
ATOM 674 C CA . ASP A 1 89 ? 0.149 -16.698 -8.460 1.00 94.88 89 ASP A CA 1
ATOM 675 C C . ASP A 1 89 ? 0.809 -16.235 -7.145 1.00 94.88 89 ASP A C 1
ATOM 677 O O . ASP A 1 89 ? 0.965 -17.020 -6.210 1.00 94.88 89 ASP A O 1
ATOM 681 N N . LEU A 1 90 ? 1.215 -14.961 -7.069 1.00 94.06 90 LEU A N 1
ATOM 682 C CA . LEU A 1 90 ? 1.909 -14.379 -5.915 1.00 94.06 90 LEU A CA 1
ATOM 683 C C . LEU A 1 90 ? 0.981 -13.631 -4.946 1.00 94.06 90 LEU A C 1
ATOM 685 O O . LEU A 1 90 ? 1.307 -13.503 -3.764 1.00 94.06 90 LEU A O 1
ATOM 689 N N . LEU A 1 91 ? -0.139 -13.098 -5.436 1.00 94.12 91 LEU A N 1
ATOM 690 C CA . LEU A 1 91 ? -1.064 -12.237 -4.707 1.00 94.12 91 LEU A CA 1
ATOM 691 C C . LEU A 1 91 ? -2.514 -12.726 -4.879 1.00 94.12 91 LEU A C 1
ATOM 693 O O . LEU A 1 91 ? -2.901 -13.063 -5.996 1.00 94.12 91 LEU A O 1
ATOM 697 N N . PRO A 1 92 ? -3.360 -12.661 -3.833 1.00 93.31 92 PRO A N 1
ATOM 698 C CA . PRO A 1 92 ? -3.041 -12.333 -2.440 1.00 93.31 92 PRO A CA 1
ATOM 699 C C . PRO A 1 92 ? -2.073 -13.333 -1.788 1.00 93.31 92 PRO A C 1
ATOM 701 O O . PRO A 1 92 ? -2.106 -14.518 -2.099 1.00 93.31 92 PRO A O 1
ATOM 704 N N . GLY A 1 93 ? -1.212 -12.868 -0.879 1.00 88.12 93 GLY A N 1
ATOM 705 C CA . GLY A 1 93 ? -0.211 -13.737 -0.260 1.00 88.12 93 GLY A CA 1
ATOM 706 C C . GLY A 1 93 ? 0.773 -13.036 0.686 1.00 88.12 93 GLY A C 1
ATOM 707 O O . GLY A 1 93 ? 0.647 -11.840 0.969 1.00 88.12 93 GLY A O 1
ATOM 708 N N . PRO A 1 94 ? 1.782 -13.770 1.192 1.00 85.94 94 PRO A N 1
ATOM 709 C CA . PRO A 1 94 ? 2.739 -13.269 2.183 1.00 85.94 94 PRO A CA 1
ATOM 710 C C . PRO A 1 94 ? 3.868 -12.418 1.577 1.00 85.94 94 PRO A C 1
ATOM 712 O O . PRO A 1 94 ? 4.778 -11.998 2.294 1.00 85.94 94 PRO A O 1
ATOM 715 N N . VAL A 1 95 ? 3.849 -12.182 0.263 1.00 90.62 95 VAL A N 1
ATOM 716 C CA . VAL A 1 95 ? 4.921 -11.488 -0.456 1.00 90.62 95 VAL A CA 1
ATOM 717 C C . VAL A 1 95 ? 4.624 -10.001 -0.633 1.00 90.62 95 VAL A C 1
ATOM 719 O O . VAL A 1 95 ? 3.476 -9.579 -0.755 1.00 90.62 95 VAL A O 1
ATOM 722 N N . THR A 1 96 ? 5.689 -9.205 -0.687 1.00 92.50 96 THR A N 1
ATOM 723 C CA . THR A 1 96 ? 5.639 -7.797 -1.092 1.00 92.50 96 THR A CA 1
ATOM 724 C C . THR A 1 96 ? 6.386 -7.669 -2.412 1.00 92.50 96 THR A C 1
ATOM 726 O O . THR A 1 96 ? 7.578 -7.970 -2.474 1.00 92.50 96 THR A O 1
ATOM 729 N N . LEU A 1 97 ? 5.701 -7.223 -3.460 1.00 95.31 97 LEU A N 1
ATOM 730 C CA . LEU A 1 97 ? 6.285 -7.009 -4.780 1.00 95.31 97 LEU A CA 1
ATOM 731 C C . LEU A 1 97 ? 6.835 -5.587 -4.866 1.00 95.31 97 LEU A C 1
ATOM 733 O O . LEU A 1 97 ? 6.123 -4.636 -4.568 1.00 95.31 97 LEU A O 1
ATOM 737 N N . VAL A 1 98 ? 8.090 -5.416 -5.272 1.00 95.94 98 VAL A N 1
ATOM 738 C CA . VAL A 1 98 ? 8.669 -4.080 -5.479 1.00 95.94 98 VAL A CA 1
ATOM 739 C C . VAL A 1 98 ? 8.481 -3.690 -6.939 1.00 95.94 98 VAL A C 1
ATOM 741 O O . VAL A 1 98 ? 8.936 -4.408 -7.826 1.00 95.94 98 VAL A O 1
ATOM 744 N N . MET A 1 99 ? 7.808 -2.568 -7.184 1.00 96.31 99 MET A N 1
ATOM 745 C CA . MET A 1 99 ? 7.494 -2.075 -8.527 1.00 96.31 99 MET A CA 1
ATOM 746 C C . MET A 1 99 ? 7.844 -0.595 -8.663 1.00 96.31 99 MET A C 1
ATOM 748 O O . MET A 1 99 ? 7.970 0.122 -7.667 1.00 96.31 99 MET A O 1
ATOM 752 N N . GLU A 1 100 ? 7.979 -0.126 -9.900 1.00 97.38 100 GLU A N 1
ATOM 753 C CA . GLU A 1 100 ? 8.017 1.307 -10.178 1.00 97.38 100 GLU A CA 1
ATOM 754 C C . GLU A 1 100 ? 6.627 1.903 -9.958 1.00 97.38 100 GLU A C 1
ATOM 756 O O . GLU A 1 100 ? 5.626 1.382 -10.458 1.00 97.38 100 GLU A O 1
ATOM 761 N N . ARG A 1 101 ? 6.553 2.995 -9.195 1.00 96.88 101 ARG A N 1
ATOM 762 C CA . ARG A 1 101 ? 5.304 3.740 -9.025 1.00 96.88 101 ARG A CA 1
ATOM 763 C C . ARG A 1 101 ? 4.888 4.381 -10.352 1.00 96.88 101 ARG A C 1
ATOM 765 O O . ARG A 1 101 ? 5.741 4.794 -11.129 1.00 96.88 101 ARG A O 1
ATOM 772 N N . SER A 1 102 ? 3.589 4.554 -10.539 1.00 97.00 102 SER A N 1
ATOM 773 C CA . SER A 1 102 ? 3.015 5.427 -11.567 1.00 97.00 102 SER A CA 1
ATOM 774 C C . SER A 1 102 ? 2.703 6.819 -11.003 1.00 97.00 102 SER A C 1
ATOM 776 O O . SER A 1 102 ? 2.718 7.023 -9.785 1.00 97.00 102 SER A O 1
ATOM 778 N N . ASP A 1 103 ? 2.326 7.755 -11.874 1.00 95.69 103 ASP A N 1
ATOM 779 C CA . ASP A 1 103 ? 1.856 9.091 -11.482 1.00 95.69 103 ASP A CA 1
ATOM 780 C C . ASP A 1 103 ? 0.530 9.091 -10.699 1.00 95.69 103 ASP A C 1
ATOM 782 O O . ASP A 1 103 ? 0.182 10.102 -10.088 1.00 95.69 103 ASP A O 1
ATOM 786 N N . GLY A 1 104 ? -0.211 7.975 -10.693 1.00 95.50 104 GLY A N 1
ATOM 787 C CA . GLY A 1 104 ? -1.452 7.837 -9.925 1.00 95.50 104 GLY A CA 1
ATOM 788 C C . GLY A 1 104 ? -1.237 7.718 -8.413 1.00 95.50 104 GLY A C 1
ATOM 789 O O . GLY A 1 104 ? -2.168 7.942 -7.636 1.00 95.50 104 GLY A O 1
ATOM 790 N N . LEU A 1 105 ? -0.020 7.386 -7.973 1.00 96.38 105 LEU A N 1
ATOM 791 C CA . LEU A 1 105 ? 0.330 7.259 -6.561 1.00 96.38 105 LEU A CA 1
ATOM 792 C C . LEU A 1 105 ? 0.802 8.603 -5.991 1.00 96.38 105 LEU A C 1
ATOM 794 O O . LEU A 1 105 ? 1.581 9.315 -6.626 1.00 96.38 105 LEU A O 1
ATOM 798 N N . ASN A 1 106 ? 0.368 8.944 -4.774 1.00 94.94 106 ASN A N 1
ATOM 799 C CA . ASN A 1 106 ? 0.753 10.201 -4.128 1.00 94.94 106 ASN A CA 1
ATOM 800 C C . ASN A 1 106 ? 2.284 10.375 -4.085 1.00 94.94 106 ASN A C 1
ATOM 802 O O . ASN A 1 106 ? 3.022 9.521 -3.594 1.00 94.94 106 ASN A O 1
ATOM 806 N N . LYS A 1 107 ? 2.767 11.519 -4.579 1.00 92.06 107 LYS A N 1
ATOM 807 C CA . LYS A 1 107 ? 4.195 11.861 -4.650 1.00 92.06 107 LYS A CA 1
ATOM 808 C C . LYS A 1 107 ? 4.841 12.038 -3.274 1.00 92.06 107 LYS A C 1
ATOM 810 O O . LYS A 1 107 ? 6.045 11.836 -3.145 1.00 92.06 107 LYS A O 1
ATOM 815 N N . GLU A 1 108 ? 4.054 12.369 -2.253 1.00 90.88 108 GLU A N 1
ATOM 816 C CA . GLU A 1 108 ? 4.512 12.456 -0.863 1.00 90.88 108 GLU A CA 1
ATOM 817 C C . GLU A 1 108 ? 4.728 11.086 -0.215 1.00 90.88 108 GLU A C 1
ATOM 819 O O . GLU A 1 108 ? 5.439 10.983 0.786 1.00 90.88 108 GLU A O 1
ATOM 824 N N . LEU A 1 109 ? 4.169 10.014 -0.784 1.00 91.25 109 LEU A N 1
ATOM 825 C CA . LEU A 1 109 ? 4.517 8.665 -0.369 1.00 91.25 109 LEU A CA 1
ATOM 826 C C . LEU A 1 109 ? 5.931 8.350 -0.871 1.00 91.25 109 LEU A C 1
ATOM 828 O O . LEU A 1 109 ? 6.183 8.267 -2.074 1.00 91.25 109 LEU A O 1
ATOM 832 N N . ASN A 1 110 ? 6.859 8.126 0.059 1.00 90.56 110 ASN A N 1
ATOM 833 C CA . ASN A 1 110 ? 8.249 7.750 -0.224 1.00 90.56 110 ASN A CA 1
ATOM 834 C C . ASN A 1 110 ? 8.948 8.724 -1.197 1.00 90.56 110 ASN A C 1
ATOM 836 O O . ASN A 1 110 ? 9.400 8.290 -2.256 1.00 90.56 110 ASN A O 1
ATOM 840 N N . PRO A 1 111 ? 9.075 10.023 -0.884 1.00 88.81 111 PRO A N 1
ATOM 841 C CA . PRO A 1 111 ? 9.459 11.051 -1.863 1.00 88.81 111 PRO A CA 1
ATOM 842 C C . PRO A 1 111 ? 10.886 10.899 -2.428 1.00 88.81 111 PRO A C 1
ATOM 844 O O . PRO A 1 111 ? 11.259 11.587 -3.372 1.00 88.81 111 PRO A O 1
ATOM 847 N N . TYR A 1 112 ? 11.692 9.992 -1.870 1.00 88.81 112 TYR A N 1
ATOM 848 C CA . TYR A 1 112 ? 13.107 9.802 -2.199 1.00 88.81 112 TYR A CA 1
ATOM 849 C C . TYR A 1 112 ? 13.401 8.613 -3.128 1.00 88.81 112 TYR A C 1
ATOM 851 O O . TYR A 1 112 ? 14.563 8.283 -3.348 1.00 88.81 112 TYR A O 1
ATOM 859 N N . THR A 1 113 ? 12.386 7.914 -3.639 1.00 91.44 113 THR A N 1
ATOM 860 C CA . THR A 1 113 ? 12.583 6.738 -4.506 1.00 91.44 113 THR A CA 1
ATOM 861 C C . THR A 1 113 ? 11.471 6.628 -5.539 1.00 91.44 113 THR A C 1
ATOM 863 O O . THR A 1 113 ? 10.352 7.019 -5.259 1.00 91.44 113 THR A O 1
ATOM 866 N N . SER A 1 114 ? 11.723 6.073 -6.722 1.00 94.06 114 SER A N 1
ATOM 867 C CA . SER A 1 114 ? 10.658 5.724 -7.676 1.00 94.06 114 SER A CA 1
ATOM 868 C C . SER A 1 114 ? 10.003 4.373 -7.367 1.00 94.06 114 SER A C 1
ATOM 870 O O . SER A 1 114 ? 8.946 4.067 -7.913 1.00 94.06 114 SER A O 1
ATOM 872 N N . LEU A 1 115 ? 10.590 3.577 -6.471 1.00 95.44 115 LEU A N 1
ATOM 873 C CA . LEU A 1 115 ? 10.121 2.233 -6.154 1.00 95.44 115 LEU A CA 1
ATOM 874 C C . LEU A 1 115 ? 9.116 2.240 -5.001 1.00 95.44 115 LEU A C 1
ATOM 876 O O . LEU A 1 115 ? 9.250 2.990 -4.031 1.00 95.44 115 LEU A O 1
ATOM 880 N N . VAL A 1 116 ? 8.130 1.354 -5.083 1.00 95.81 116 VAL A N 1
ATOM 881 C CA . VAL A 1 116 ? 7.150 1.115 -4.025 1.00 95.81 116 VAL A CA 1
ATOM 882 C C . VAL A 1 116 ? 6.962 -0.384 -3.813 1.00 95.81 116 VAL A C 1
ATOM 884 O O . VAL A 1 116 ? 6.904 -1.165 -4.760 1.00 95.81 116 VAL A O 1
ATOM 887 N N . GLY A 1 117 ? 6.899 -0.794 -2.546 1.00 95.56 117 GLY A N 1
ATOM 888 C CA . GLY A 1 117 ? 6.486 -2.145 -2.182 1.00 95.56 117 GLY A CA 1
ATOM 889 C C . GLY A 1 117 ? 4.965 -2.243 -2.212 1.00 95.56 117 GLY A C 1
ATOM 890 O O . GLY A 1 117 ? 4.296 -1.484 -1.519 1.00 95.56 117 GLY A O 1
ATOM 891 N N . VAL A 1 118 ? 4.431 -3.177 -2.984 1.00 95.56 118 VAL A N 1
ATOM 892 C CA . VAL A 1 118 ? 3.006 -3.465 -3.133 1.00 95.56 118 VAL A CA 1
ATOM 893 C C . VAL A 1 118 ? 2.707 -4.805 -2.487 1.00 95.56 118 VAL A C 1
ATOM 895 O O . VAL A 1 118 ? 3.360 -5.808 -2.781 1.00 95.56 118 VAL A O 1
ATOM 898 N N . ARG A 1 119 ? 1.706 -4.836 -1.614 1.00 93.31 119 ARG A N 1
ATOM 899 C CA . ARG A 1 119 ? 1.248 -6.054 -0.953 1.00 93.31 119 ARG A CA 1
ATOM 900 C C . ARG A 1 119 ? -0.264 -6.185 -1.084 1.00 93.31 119 ARG A C 1
ATOM 902 O O . ARG A 1 119 ? -0.993 -5.210 -0.941 1.00 93.31 119 ARG A O 1
ATOM 909 N N . ILE A 1 120 ? -0.735 -7.405 -1.294 1.00 93.19 120 ILE A N 1
ATOM 910 C CA . ILE A 1 120 ? -2.147 -7.766 -1.140 1.00 93.19 120 ILE A CA 1
ATOM 911 C C . ILE A 1 120 ? -2.170 -8.890 -0.104 1.00 93.19 120 ILE A C 1
ATOM 913 O O . ILE A 1 120 ? -1.938 -10.045 -0.461 1.00 93.19 120 ILE A O 1
ATOM 917 N N . PRO A 1 121 ? -2.329 -8.567 1.194 1.00 87.56 121 PRO A N 1
ATOM 918 C CA . PRO A 1 121 ? -2.321 -9.577 2.246 1.00 87.56 121 PRO A CA 1
ATOM 919 C C . PRO A 1 121 ? -3.496 -10.537 2.081 1.00 87.56 121 PRO A C 1
ATOM 921 O O . PRO A 1 121 ? -4.603 -10.088 1.790 1.00 87.56 121 PRO A O 1
ATOM 924 N N . ASP A 1 122 ? -3.306 -11.824 2.369 1.00 86.25 122 ASP A N 1
ATOM 925 C CA . ASP A 1 122 ? -4.417 -12.781 2.475 1.00 86.25 122 ASP A CA 1
ATOM 926 C C . ASP A 1 122 ? -5.155 -12.637 3.823 1.00 86.25 122 ASP A C 1
ATOM 928 O O . ASP A 1 122 ? -5.306 -13.567 4.610 1.00 86.25 122 ASP A O 1
ATOM 932 N N . HIS A 1 123 ? -5.565 -11.403 4.130 1.00 85.50 123 HIS A N 1
ATOM 933 C CA . HIS A 1 123 ? -6.272 -11.050 5.352 1.00 85.50 123 HIS A CA 1
ATOM 934 C C . HIS A 1 123 ? -7.498 -10.201 5.012 1.00 85.50 123 HIS A C 1
ATOM 936 O O . HIS A 1 123 ? -7.383 -9.038 4.609 1.00 85.50 123 HIS A O 1
ATOM 942 N N . ALA A 1 12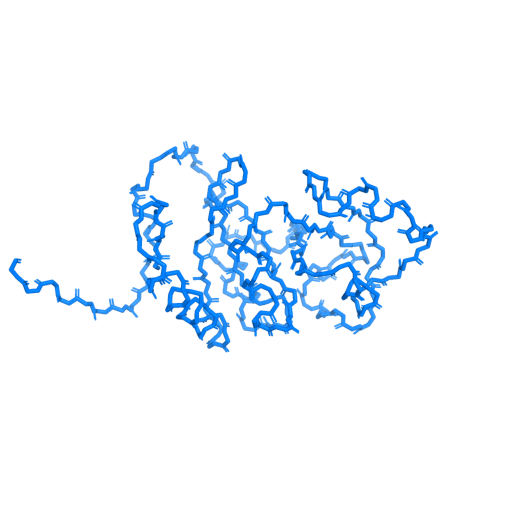4 ? -8.688 -10.768 5.238 1.00 88.75 124 ALA A N 1
ATOM 943 C CA . ALA A 1 124 ? -9.965 -10.178 4.830 1.00 88.75 124 ALA A CA 1
ATOM 944 C C . ALA A 1 124 ? -10.150 -8.731 5.317 1.00 88.75 124 ALA A C 1
ATOM 946 O O . ALA A 1 124 ? -10.613 -7.895 4.550 1.00 88.75 124 ALA A O 1
ATOM 947 N N . PHE A 1 125 ? -9.738 -8.415 6.553 1.00 88.69 125 PHE A N 1
ATOM 948 C CA . PHE A 1 125 ? -9.870 -7.062 7.111 1.00 88.69 125 PHE A CA 1
ATOM 949 C C . PHE A 1 125 ? -9.169 -5.989 6.267 1.00 88.69 125 PHE A C 1
ATOM 951 O O . PHE A 1 125 ? -9.807 -5.033 5.847 1.00 88.69 125 PHE A O 1
ATOM 958 N N . ILE A 1 126 ? -7.865 -6.144 6.004 1.00 88.31 126 ILE A N 1
ATOM 959 C CA . ILE A 1 126 ? -7.075 -5.125 5.297 1.00 88.31 126 ILE A CA 1
ATOM 960 C C . ILE A 1 126 ? -7.527 -5.017 3.843 1.00 88.31 126 ILE A C 1
ATOM 962 O O . ILE A 1 126 ? -7.645 -3.905 3.331 1.00 88.31 126 ILE A O 1
ATOM 966 N N . ARG A 1 127 ? -7.828 -6.151 3.196 1.00 91.44 127 ARG A N 1
ATOM 967 C CA . ARG A 1 127 ? -8.342 -6.157 1.822 1.00 91.44 127 ARG A CA 1
ATOM 968 C C . ARG A 1 127 ? -9.669 -5.414 1.718 1.00 91.44 127 ARG A C 1
ATOM 970 O O . ARG A 1 127 ? -9.776 -4.488 0.923 1.00 91.44 127 ARG A O 1
ATOM 977 N N . GLN A 1 128 ? -10.640 -5.760 2.565 1.00 93.31 128 GLN A N 1
ATOM 978 C CA . GLN A 1 128 ? -11.949 -5.102 2.577 1.00 93.31 128 GLN A CA 1
ATOM 979 C C . GLN A 1 128 ? -11.844 -3.628 2.955 1.00 93.31 128 GLN A C 1
ATOM 981 O O . GLN A 1 128 ? -12.563 -2.805 2.404 1.00 93.31 128 GLN A O 1
ATOM 986 N N . LEU A 1 129 ? -10.929 -3.270 3.855 1.00 92.50 129 LEU A N 1
ATOM 987 C CA . LEU A 1 129 ? -10.714 -1.879 4.223 1.00 92.50 129 LEU A CA 1
ATOM 988 C C . LEU A 1 129 ? -10.155 -1.057 3.053 1.00 92.50 129 LEU A C 1
ATOM 990 O O . LEU A 1 129 ? -10.673 0.021 2.779 1.00 92.50 129 LEU A O 1
ATOM 994 N N . ALA A 1 130 ? -9.155 -1.576 2.333 1.00 93.62 130 ALA A N 1
ATOM 995 C CA . ALA A 1 130 ? -8.632 -0.935 1.125 1.00 93.62 130 ALA A CA 1
ATOM 996 C C . ALA A 1 130 ? -9.715 -0.815 0.033 1.00 93.62 130 ALA A C 1
ATOM 998 O O . ALA A 1 130 ? -9.850 0.240 -0.583 1.00 93.62 130 ALA A O 1
ATOM 999 N N . GLN A 1 131 ? -10.543 -1.853 -0.145 1.00 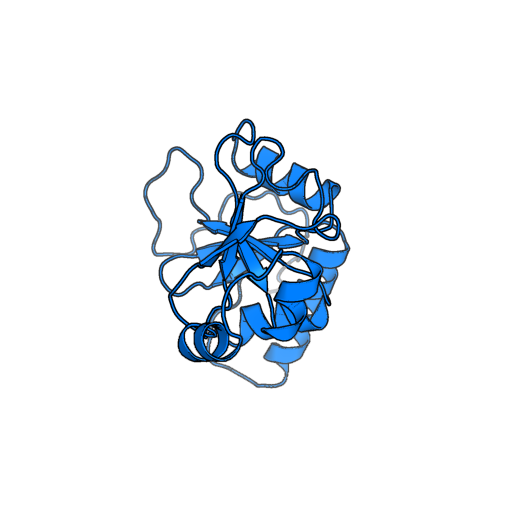94.31 131 GLN A N 1
ATOM 1000 C CA . GLN A 1 131 ? -11.683 -1.848 -1.073 1.00 94.31 131 GLN A CA 1
ATOM 1001 C C . GLN A 1 131 ? -12.728 -0.781 -0.711 1.00 94.31 131 GLN A C 1
ATOM 1003 O O . GLN A 1 131 ? -13.139 -0.004 -1.569 1.00 94.31 131 GLN A O 1
ATOM 1008 N N . ILE A 1 132 ? -13.138 -0.702 0.561 1.00 94.75 132 ILE A N 1
ATOM 1009 C CA . ILE A 1 132 ? -14.124 0.283 1.040 1.00 94.75 132 ILE A CA 1
ATOM 1010 C C . ILE A 1 132 ? -13.592 1.707 0.877 1.00 94.75 132 ILE A C 1
ATOM 1012 O O . ILE A 1 132 ? -14.327 2.591 0.445 1.00 94.75 132 ILE A O 1
ATOM 1016 N N . CYS A 1 133 ? -12.315 1.929 1.189 1.00 93.56 133 CYS A N 1
ATOM 1017 C CA . CYS A 1 133 ? -11.668 3.218 0.970 1.00 93.56 133 CYS A CA 1
ATOM 1018 C C . CYS A 1 133 ? -11.463 3.535 -0.519 1.00 93.56 133 CYS A C 1
ATOM 1020 O O . CYS A 1 133 ? -11.260 4.698 -0.849 1.00 93.56 133 CYS A O 1
ATOM 1022 N N . SER A 1 134 ? -11.525 2.527 -1.401 1.00 94.19 134 SER A N 1
ATOM 1023 C CA . SER A 1 134 ? -11.231 2.635 -2.838 1.00 94.19 134 SER A CA 1
ATOM 1024 C C . SER A 1 134 ? -9.843 3.224 -3.131 1.00 94.19 134 SER A C 1
ATOM 1026 O O . SER A 1 134 ? -9.622 3.836 -4.175 1.00 94.19 134 SER A O 1
ATOM 1028 N N . GLU A 1 135 ? -8.904 3.038 -2.200 1.00 94.12 13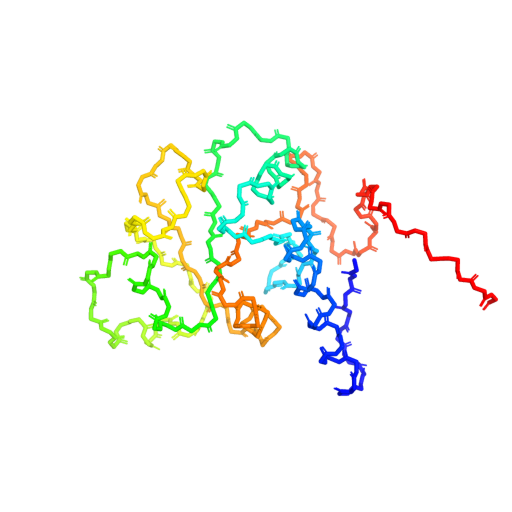5 GLU A N 1
ATOM 1029 C CA . GLU A 1 135 ? -7.563 3.616 -2.219 1.00 94.12 135 GLU A CA 1
ATOM 1030 C C . GLU A 1 135 ? -6.555 2.701 -1.499 1.00 94.12 135 GLU A C 1
ATOM 1032 O O . GLU A 1 135 ? -6.919 1.968 -0.573 1.00 94.12 135 GLU A O 1
ATOM 1037 N N . PRO A 1 136 ? -5.264 2.761 -1.873 1.00 95.94 136 PRO A N 1
ATOM 1038 C CA . PRO A 1 136 ? -4.211 2.009 -1.216 1.00 95.94 136 PRO A CA 1
ATOM 1039 C C . PRO A 1 136 ? -4.002 2.491 0.219 1.00 95.94 136 PRO A C 1
ATOM 1041 O O . PRO A 1 136 ? -4.008 3.689 0.514 1.00 95.94 136 PRO A O 1
ATOM 1044 N N . LEU A 1 137 ? -3.728 1.544 1.111 1.00 95.25 137 LEU A N 1
ATOM 1045 C CA . LEU A 1 137 ? -3.355 1.825 2.492 1.00 95.25 137 LEU A CA 1
ATOM 1046 C C . LEU A 1 137 ? -1.834 1.820 2.622 1.00 95.25 137 LEU A C 1
ATOM 1048 O O . LEU A 1 137 ? -1.194 0.826 2.290 1.00 95.25 137 LEU A O 1
ATOM 1052 N N . ALA A 1 138 ? -1.234 2.885 3.141 1.00 93.50 138 ALA A N 1
ATOM 1053 C CA . ALA A 1 138 ? 0.174 2.862 3.522 1.00 93.50 138 ALA A CA 1
ATOM 1054 C C . ALA A 1 138 ? 0.309 2.110 4.849 1.00 93.50 138 ALA A C 1
ATOM 1056 O O . ALA A 1 138 ? -0.373 2.453 5.814 1.00 93.50 138 ALA A O 1
ATOM 1057 N N . LEU A 1 139 ? 1.179 1.097 4.906 1.00 87.56 139 LEU A N 1
ATOM 1058 C CA . LEU A 1 139 ? 1.321 0.226 6.073 1.00 87.56 139 LEU A CA 1
ATOM 1059 C C . LEU A 1 139 ? 2.767 0.176 6.570 1.00 87.56 139 LEU A C 1
ATOM 1061 O O . LEU A 1 139 ? 3.726 0.066 5.804 1.00 87.56 139 LEU A O 1
ATOM 1065 N N . THR A 1 140 ? 2.928 0.224 7.890 1.00 83.19 140 THR A N 1
ATOM 1066 C CA . THR A 1 140 ? 4.211 0.023 8.574 1.00 83.19 140 THR A CA 1
ATOM 1067 C C . THR A 1 140 ? 3.995 -0.677 9.907 1.00 83.19 140 THR A C 1
ATOM 1069 O O . THR A 1 140 ? 2.901 -0.616 10.464 1.00 83.19 140 THR A O 1
ATOM 1072 N N . SER A 1 141 ? 5.017 -1.345 10.442 1.00 74.56 141 SER A N 1
ATOM 1073 C CA . SER A 1 141 ? 4.922 -1.984 11.761 1.00 74.56 141 SER A CA 1
ATOM 1074 C C . SER A 1 141 ? 4.577 -0.964 12.844 1.00 74.56 141 SER A C 1
ATOM 1076 O O . SER A 1 141 ? 4.968 0.197 12.740 1.00 74.56 141 SER A O 1
ATOM 1078 N N . ALA A 1 142 ? 3.872 -1.364 13.902 1.00 65.50 142 ALA A N 1
ATOM 1079 C CA . ALA A 1 142 ? 3.469 -0.471 14.988 1.00 65.50 142 ALA A CA 1
ATOM 1080 C C . ALA A 1 142 ? 4.619 -0.051 15.929 1.00 65.50 142 ALA A C 1
ATOM 1082 O O . ALA A 1 142 ? 4.428 0.840 16.747 1.00 65.50 142 ALA A O 1
ATOM 1083 N N . ASN A 1 143 ? 5.844 -0.553 15.747 1.00 60.00 143 ASN A N 1
ATOM 1084 C CA . ASN A 1 143 ? 6.987 -0.209 16.602 1.00 60.00 143 ASN A CA 1
ATOM 1085 C C . ASN A 1 143 ? 7.392 1.269 16.459 1.00 60.00 143 ASN A C 1
ATOM 1087 O O . ASN A 1 143 ? 7.697 1.741 15.355 1.00 60.00 143 ASN A O 1
ATOM 1091 N N . ILE A 1 144 ? 7.426 2.003 17.571 1.00 51.94 144 ILE A N 1
ATOM 1092 C CA . ILE A 1 144 ? 8.184 3.259 17.665 1.00 51.94 144 ILE A CA 1
ATOM 1093 C C . ILE A 1 144 ? 9.668 2.883 17.529 1.00 51.94 144 ILE A C 1
ATOM 1095 O O . ILE A 1 144 ? 10.065 1.804 17.960 1.00 51.94 144 ILE A O 1
ATOM 1099 N N . SER A 1 145 ? 10.477 3.711 16.864 1.00 44.69 145 SER A N 1
ATOM 1100 C CA . SER A 1 145 ? 11.828 3.382 16.366 1.00 44.69 145 SER A CA 1
ATOM 1101 C C . SER A 1 145 ? 12.869 2.947 17.418 1.00 44.69 145 SER A C 1
ATOM 1103 O O . SER A 1 145 ? 14.019 2.716 17.053 1.00 44.69 145 SER A O 1
ATOM 1105 N N . THR A 1 146 ? 12.487 2.799 18.688 1.00 33.81 146 THR A N 1
ATOM 1106 C CA . THR A 1 146 ? 13.380 2.578 19.831 1.00 33.81 146 THR A CA 1
ATOM 1107 C C . THR A 1 146 ? 12.834 1.641 20.924 1.00 33.81 146 THR A C 1
ATOM 1109 O O . THR A 1 146 ? 13.450 1.565 21.982 1.00 33.81 146 THR A O 1
ATOM 1112 N N . GLN A 1 147 ? 11.727 0.910 20.718 1.00 37.19 147 GLN A N 1
ATOM 1113 C CA . GLN A 1 147 ? 11.210 -0.042 21.724 1.00 37.19 147 GLN A CA 1
ATOM 1114 C C . GLN A 1 147 ? 10.993 -1.461 21.179 1.00 37.19 147 GLN A C 1
ATOM 1116 O O . GLN A 1 147 ? 10.615 -1.651 20.018 1.00 37.19 147 GLN A O 1
ATOM 1121 N N . GLU A 1 148 ? 11.267 -2.448 22.042 1.00 33.88 148 GLU A N 1
ATOM 1122 C CA . GLU A 1 148 ? 11.072 -3.875 21.779 1.00 33.88 148 GLU A CA 1
ATOM 1123 C C . GLU A 1 148 ? 9.599 -4.208 21.524 1.00 33.88 148 GLU A C 1
ATOM 1125 O O . GLU A 1 148 ? 8.687 -3.595 22.078 1.00 33.88 148 GLU A O 1
ATOM 1130 N N . SER A 1 149 ? 9.388 -5.175 20.631 1.00 34.97 149 SER A N 1
ATOM 1131 C CA . SER A 1 149 ? 8.076 -5.591 20.148 1.00 34.97 149 SER A CA 1
ATOM 1132 C C . SER A 1 149 ? 7.193 -6.101 21.283 1.00 34.97 149 SER A C 1
ATOM 1134 O O . SER A 1 149 ? 7.426 -7.176 21.832 1.00 34.97 149 SER A O 1
ATOM 1136 N N . THR A 1 150 ? 6.118 -5.380 21.578 1.00 34.91 150 THR A N 1
ATOM 1137 C CA . THR A 1 150 ? 5.044 -5.883 22.427 1.00 34.91 150 THR A CA 1
ATOM 1138 C C . THR A 1 150 ? 4.134 -6.810 21.617 1.00 34.91 150 THR A C 1
ATOM 1140 O O . THR A 1 150 ? 3.482 -6.405 20.657 1.00 34.91 150 THR A O 1
ATOM 1143 N N . LEU A 1 151 ? 4.091 -8.084 22.021 1.00 37.22 151 LEU A N 1
ATOM 1144 C CA . LEU A 1 151 ? 3.130 -9.098 21.551 1.00 37.22 151 LEU A CA 1
ATOM 1145 C C . LEU A 1 151 ? 1.739 -8.930 22.195 1.00 37.22 151 LEU A C 1
ATOM 1147 O O . LEU A 1 151 ? 0.825 -9.710 21.936 1.00 37.22 151 LEU A O 1
ATOM 1151 N N . THR A 1 152 ? 1.580 -7.897 23.021 1.00 31.52 152 THR A N 1
ATOM 1152 C CA . THR A 1 152 ? 0.394 -7.628 23.829 1.00 31.52 152 THR A CA 1
ATOM 1153 C C . THR A 1 152 ? -0.020 -6.178 23.624 1.00 31.52 152 THR A C 1
ATOM 1155 O O . THR A 1 152 ? 0.823 -5.282 23.613 1.00 31.52 152 THR A O 1
ATOM 1158 N N . VAL A 1 153 ? -1.322 -5.942 23.457 1.00 41.66 153 VAL A N 1
ATOM 1159 C CA . VAL A 1 153 ? -1.913 -4.608 23.292 1.00 41.66 153 VAL A CA 1
ATOM 1160 C C . VAL A 1 153 ? -1.920 -3.885 24.644 1.00 41.66 153 VAL A C 1
ATOM 1162 O O . VAL A 1 153 ? -2.960 -3.683 25.258 1.00 41.66 153 VAL A O 1
ATOM 1165 N N . GLU A 1 154 ? -0.746 -3.495 25.128 1.00 35.34 154 GLU A N 1
ATOM 1166 C CA . GLU A 1 154 ? -0.648 -2.357 26.031 1.00 35.34 154 GLU A CA 1
ATOM 1167 C C . GLU A 1 154 ? -0.563 -1.112 25.162 1.00 35.34 154 GLU A C 1
ATOM 1169 O O . GLU A 1 154 ? 0.424 -0.877 24.469 1.00 35.34 154 GLU A O 1
ATOM 1174 N N . VAL A 1 155 ? -1.695 -0.405 25.138 1.00 39.19 155 VAL A N 1
ATOM 1175 C CA . VAL A 1 155 ? -1.885 1.002 24.782 1.00 39.19 155 VAL A CA 1
ATOM 1176 C C . VAL A 1 155 ? -0.621 1.630 24.200 1.00 39.19 155 VAL A C 1
ATOM 1178 O O . VAL A 1 155 ? 0.196 2.199 24.922 1.00 39.19 155 VAL A O 1
ATOM 1181 N N . LEU A 1 156 ? -0.482 1.574 22.869 1.00 34.66 156 LEU A N 1
ATOM 1182 C CA . LEU A 1 156 ? 0.308 2.585 22.173 1.00 34.66 156 LEU A CA 1
ATOM 1183 C C . LEU A 1 156 ? -0.168 3.928 22.741 1.00 34.66 156 LEU A C 1
ATOM 1185 O O . LEU A 1 156 ? -1.367 4.203 22.629 1.00 34.66 156 LEU A O 1
ATOM 1189 N N . PRO A 1 157 ? 0.699 4.753 23.355 1.00 31.89 157 PRO A N 1
ATOM 1190 C CA . PRO A 1 157 ? 0.323 6.056 23.885 1.00 31.89 157 PRO A CA 1
ATOM 1191 C C . PRO A 1 157 ? 0.145 7.036 22.718 1.00 31.89 157 PRO A C 1
ATOM 1193 O O . PRO A 1 157 ? 0.732 8.111 22.657 1.00 31.89 157 PRO A O 1
ATOM 1196 N N . LEU A 1 158 ? -0.667 6.648 21.740 1.00 36.22 158 LEU A N 1
ATOM 1197 C CA . LEU A 1 158 ? -1.307 7.557 20.829 1.00 36.22 158 LEU A CA 1
ATOM 1198 C C . LEU A 1 158 ? -2.359 8.251 21.686 1.00 36.22 158 LEU A C 1
ATOM 1200 O O . LEU A 1 158 ? -3.385 7.658 22.017 1.00 36.22 158 LEU A O 1
ATOM 1204 N N . LYS A 1 159 ? -2.095 9.504 22.071 1.00 26.58 159 LYS A N 1
ATOM 1205 C CA . LYS A 1 159 ? -3.146 10.455 22.453 1.00 26.58 159 LYS A CA 1
ATOM 1206 C C . LYS A 1 159 ? -4.070 10.646 21.242 1.00 26.58 159 LYS A C 1
ATOM 1208 O O . LYS A 1 159 ? -4.021 11.661 20.560 1.00 26.58 159 LYS A O 1
ATOM 1213 N N . LEU A 1 160 ? -4.862 9.628 20.930 1.00 34.62 160 LEU A N 1
ATOM 1214 C CA . LEU A 1 160 ? -6.017 9.715 20.063 1.00 34.62 160 LEU A CA 1
ATOM 1215 C C . LEU A 1 160 ? -7.106 10.311 20.944 1.00 34.62 160 LEU A C 1
ATOM 1217 O O . LEU A 1 160 ? -7.693 9.628 21.777 1.00 34.62 160 LEU A O 1
ATOM 1221 N N . SER A 1 161 ? -7.295 11.618 20.820 1.00 27.75 161 SER A N 1
ATOM 1222 C CA . SER A 1 161 ? -8.424 12.341 21.387 1.00 27.75 161 SER A CA 1
ATOM 1223 C C . SER A 1 161 ? -9.721 11.776 20.811 1.00 27.75 161 SER A C 1
ATOM 1225 O O . SER A 1 161 ? -10.153 12.178 19.734 1.00 27.75 161 SER A O 1
ATOM 1227 N N . CYS A 1 162 ? -10.304 10.810 21.511 1.00 30.31 162 CYS A N 1
ATOM 1228 C CA . CYS A 1 162 ? -11.695 10.393 21.401 1.00 30.31 162 CYS A CA 1
ATOM 1229 C C . CYS A 1 162 ? -12.115 9.957 22.805 1.00 30.31 162 CYS A C 1
ATOM 1231 O O . CYS A 1 162 ? -11.871 8.822 23.212 1.00 30.31 162 CYS A O 1
ATOM 1233 N N . ASP A 1 163 ? -12.685 10.899 23.555 1.00 24.31 163 ASP A N 1
ATOM 1234 C CA . ASP A 1 163 ? -13.374 10.623 24.808 1.00 24.31 163 ASP A CA 1
ATOM 1235 C C . ASP A 1 163 ? -14.507 9.631 24.535 1.00 24.31 163 ASP A C 1
ATOM 1237 O O . ASP A 1 163 ? -15.476 9.950 23.849 1.00 24.31 163 ASP A O 1
ATOM 1241 N N . PHE A 1 164 ? -14.398 8.428 25.086 1.00 28.88 164 PHE A N 1
ATOM 1242 C CA . PHE A 1 164 ? -15.561 7.595 25.344 1.00 28.88 164 PHE A CA 1
ATOM 1243 C C . PHE A 1 164 ? -15.509 7.193 26.810 1.00 28.88 164 PHE A C 1
ATOM 1245 O O . PHE A 1 164 ? -14.719 6.347 27.227 1.00 28.88 164 PHE A O 1
ATOM 1252 N N . GLN A 1 165 ? -16.332 7.875 27.605 1.00 22.83 165 GLN A N 1
ATOM 1253 C CA . GLN A 1 165 ? -16.642 7.472 28.966 1.00 22.83 165 GLN A CA 1
ATOM 1254 C C . GLN A 1 165 ? -17.293 6.087 28.910 1.00 22.83 165 GLN A C 1
ATOM 1256 O O . GLN A 1 165 ? -18.379 5.929 28.353 1.00 22.83 165 GLN A O 1
ATOM 1261 N N . MET A 1 166 ? -16.640 5.082 29.491 1.00 24.12 166 MET A N 1
ATOM 1262 C CA . MET A 1 166 ? -17.334 3.856 29.862 1.00 24.12 166 MET A CA 1
ATOM 1263 C C . MET A 1 166 ? -18.200 4.163 31.082 1.00 24.12 166 MET A C 1
ATOM 1265 O O . MET A 1 166 ? -17.686 4.397 32.176 1.00 24.12 166 MET A O 1
ATOM 1269 N N . HIS A 1 167 ? -19.516 4.189 30.885 1.00 22.19 167 HIS A N 1
ATOM 1270 C CA . HIS A 1 167 ? -20.451 4.094 31.993 1.00 22.19 167 HIS A CA 1
ATOM 1271 C C . HIS A 1 167 ? -20.548 2.634 32.450 1.00 22.19 167 HIS A C 1
ATOM 1273 O O . HIS A 1 167 ? -21.011 1.781 31.694 1.00 22.19 167 HIS A O 1
ATOM 1279 N N . THR A 1 168 ? -20.147 2.458 33.716 1.00 31.14 168 THR A N 1
ATOM 1280 C CA . THR A 1 168 ? -20.291 1.322 34.653 1.00 31.14 168 THR A CA 1
ATOM 1281 C C . THR A 1 168 ? -19.609 0.006 34.318 1.00 31.14 168 THR A C 1
ATOM 1283 O O . THR A 1 168 ? -20.043 -0.683 33.375 1.00 31.14 168 THR A O 1
#

InterPro domains:
  IPR006070 Threonylcarbamoyl-AMP synthase-like domain [PF01300] (22-156)
  IPR006070 Threonylcarbamoyl-AMP synthase-like domain [PS51163] (13-168)
  IPR017945 DHBP synthase RibB-like alpha/beta domain superfamily [SSF55821] (13-154)
  IPR050156 Threonylcarbamoyl-AMP synthase, SUA5 [PTHR17490] (17-155)

Mean predicted aligned error: 9.8 Å

Organism: Aquarana catesbeiana (NCBI:txid8400)

pLDDT: mean 77.3, std 23.55, range [22.19, 97.44]

Sequence (168 aa):
MILTPFSYVAGWKEILNTSAGLLQQGGVIGVPTDTIYGIACLAQSSQSMSNIYNLKGRNGTKPLAICIGDIEDIYRYCHVNVPEQLLRDLLPGPVTLVMERSDGLNKELNPYTSLVGVRIPDHAFIRQLAQICSEPLALTSANISTQESTLTVEVLPLKLSCDFQMHT